Protein AF-A0A1W6MQB2-F1 (afdb_monomer_lite)

Radius of gyration: 13.44 Å; chains: 1; bounding box: 30×25×38 Å

Structure (mmCIF, N/CA/C/O backbone):
data_AF-A0A1W6MQB2-F1
#
_entry.id   AF-A0A1W6MQB2-F1
#
loop_
_atom_site.group_PDB
_atom_site.id
_atom_site.type_symbol
_atom_site.label_atom_id
_atom_site.label_alt_id
_atom_site.label_comp_id
_atom_site.label_asym_id
_atom_site.label_entity_id
_atom_site.label_seq_id
_atom_site.pdbx_PDB_ins_code
_atom_site.Cartn_x
_atom_site.Cartn_y
_atom_site.Cartn_z
_atom_site.occupancy
_atom_site.B_iso_or_equiv
_atom_site.auth_seq_id
_atom_site.auth_comp_id
_atom_site.auth_asym_id
_atom_site.auth_atom_id
_atom_site.pdbx_PDB_model_num
ATOM 1 N N . MET A 1 1 ? -3.875 -11.171 4.192 1.00 86.81 1 MET A N 1
ATOM 2 C CA . MET A 1 1 ? -3.670 -10.325 2.999 1.00 86.81 1 MET A CA 1
ATOM 3 C C . MET A 1 1 ? -3.244 -11.218 1.851 1.00 86.81 1 MET A C 1
ATOM 5 O O . MET A 1 1 ? -2.647 -12.259 2.111 1.00 86.81 1 MET A O 1
ATOM 9 N N . LYS A 1 2 ? -3.561 -10.836 0.617 1.00 92.62 2 LYS A N 1
ATOM 10 C CA . LYS A 1 2 ? -3.151 -11.518 -0.618 1.00 92.62 2 LYS A CA 1
ATOM 11 C C . LYS A 1 2 ? -2.563 -10.504 -1.599 1.00 92.62 2 LYS A C 1
ATOM 13 O O . LYS A 1 2 ? -2.923 -9.331 -1.547 1.00 92.62 2 LYS A O 1
ATOM 18 N N . LEU A 1 3 ? -1.680 -10.971 -2.478 1.00 92.81 3 LEU A N 1
ATOM 19 C CA . LEU A 1 3 ? -1.149 -10.184 -3.588 1.00 92.81 3 LEU A CA 1
AT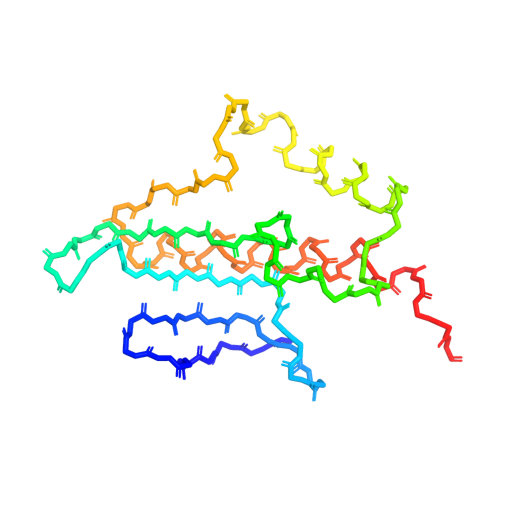OM 20 C C . LEU A 1 3 ? -2.082 -10.307 -4.799 1.00 92.81 3 LEU A C 1
ATOM 22 O O . LEU A 1 3 ? -2.387 -11.422 -5.222 1.00 92.81 3 LEU A O 1
ATOM 26 N N . GLU A 1 4 ? -2.504 -9.181 -5.368 1.00 92.00 4 GLU A N 1
ATOM 27 C CA . GLU A 1 4 ? -3.332 -9.115 -6.576 1.00 92.00 4 GLU A CA 1
ATOM 28 C C . GLU A 1 4 ? -2.719 -8.190 -7.628 1.00 92.00 4 GLU A C 1
ATOM 30 O O . GLU A 1 4 ? -2.176 -7.140 -7.296 1.00 92.00 4 GLU A O 1
ATOM 35 N N . GLU A 1 5 ? -2.842 -8.553 -8.907 1.00 89.44 5 GLU A N 1
ATOM 36 C CA . GLU A 1 5 ? -2.559 -7.642 -10.020 1.00 89.44 5 GLU A CA 1
ATOM 37 C C . GLU A 1 5 ? -3.855 -6.934 -10.428 1.00 89.44 5 GLU A C 1
ATOM 39 O O . GLU A 1 5 ? -4.842 -7.584 -10.778 1.00 89.44 5 GLU A O 1
ATOM 44 N N . ARG A 1 6 ? -3.867 -5.602 -10.331 1.00 82.75 6 ARG A N 1
ATOM 45 C CA . ARG A 1 6 ? -5.066 -4.768 -10.547 1.00 82.75 6 ARG A CA 1
ATOM 46 C C . ARG A 1 6 ? -5.101 -4.181 -11.956 1.00 82.75 6 ARG A C 1
ATOM 48 O O . ARG A 1 6 ? -6.143 -4.174 -12.603 1.00 82.75 6 ARG A O 1
ATOM 55 N N . GLU A 1 7 ? -3.942 -3.736 -12.422 1.00 83.06 7 GLU A N 1
ATOM 56 C CA . GLU A 1 7 ? -3.668 -3.240 -13.769 1.00 83.06 7 GLU A CA 1
ATOM 57 C C . GLU A 1 7 ? -2.324 -3.819 -14.230 1.00 83.06 7 GLU A C 1
ATOM 59 O O . GLU A 1 7 ? -1.541 -4.247 -13.376 1.00 83.06 7 GLU A O 1
ATOM 64 N N . PRO A 1 8 ? -2.017 -3.840 -15.542 1.00 81.25 8 PRO A N 1
ATOM 65 C CA . PRO A 1 8 ? -0.747 -4.368 -16.031 1.00 81.25 8 PRO A CA 1
ATOM 66 C C . PRO A 1 8 ? 0.459 -3.724 -15.333 1.00 81.25 8 PRO A C 1
ATOM 68 O O . PRO A 1 8 ? 0.776 -2.557 -15.560 1.0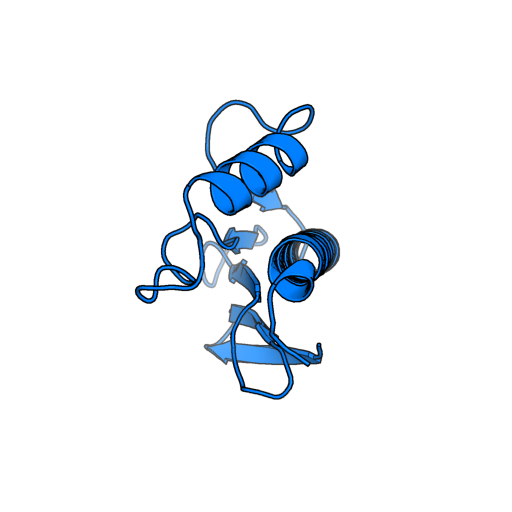0 81.25 8 PRO A O 1
ATOM 71 N N . GLY A 1 9 ? 1.152 -4.503 -14.498 1.00 79.12 9 GLY A N 1
ATOM 72 C CA . GLY A 1 9 ? 2.314 -4.031 -13.742 1.00 79.12 9 GLY A CA 1
ATOM 73 C C . GLY A 1 9 ? 2.013 -3.291 -12.434 1.00 79.12 9 GLY A C 1
ATOM 74 O O . GLY A 1 9 ? 2.958 -2.751 -11.860 1.00 79.12 9 GLY A O 1
ATOM 75 N N . VAL A 1 10 ? 0.761 -3.298 -11.954 1.00 86.75 10 VAL A N 1
ATOM 76 C CA . VAL A 1 10 ? 0.341 -2.781 -10.638 1.00 86.75 10 VAL A CA 1
ATOM 77 C C . VAL A 1 10 ? -0.025 -3.946 -9.722 1.00 86.75 10 VAL A C 1
ATOM 79 O O . VAL A 1 10 ? -1.022 -4.639 -9.939 1.00 86.75 10 VAL A O 1
ATOM 82 N N . LEU A 1 11 ? 0.781 -4.150 -8.684 1.00 89.69 11 LEU A N 1
ATOM 83 C CA . LEU A 1 11 ? 0.674 -5.252 -7.734 1.00 89.69 11 LEU A CA 1
ATOM 84 C C . LEU A 1 11 ? 0.294 -4.709 -6.358 1.00 89.69 11 LEU A C 1
ATOM 86 O O . LEU A 1 11 ? 1.020 -3.897 -5.791 1.00 89.69 11 LEU A O 1
ATOM 90 N N . ALA A 1 12 ? -0.829 -5.164 -5.816 1.00 89.94 12 ALA A N 1
ATOM 91 C CA . ALA A 1 12 ? -1.419 -4.644 -4.590 1.00 89.94 12 ALA A CA 1
ATOM 92 C C . ALA A 1 12 ? -1.564 -5.728 -3.518 1.00 89.94 12 ALA A C 1
ATOM 94 O O . ALA A 1 12 ? -1.975 -6.854 -3.798 1.00 89.94 12 ALA A O 1
ATOM 95 N N . PHE A 1 13 ? -1.278 -5.363 -2.271 1.00 90.38 13 PHE A N 1
ATOM 96 C CA . PHE A 1 13 ? -1.573 -6.168 -1.093 1.00 90.38 13 PHE A CA 1
ATOM 97 C C . PHE A 1 13 ? -2.955 -5.798 -0.576 1.00 90.38 13 PHE A C 1
ATOM 99 O O . PHE A 1 13 ? -3.163 -4.683 -0.093 1.00 90.38 13 PHE A O 1
ATOM 106 N N . VAL A 1 14 ? -3.893 -6.738 -0.674 1.00 87.31 14 VAL A N 1
ATOM 107 C CA . VAL A 1 14 ? -5.294 -6.533 -0.293 1.00 87.31 14 VAL A CA 1
ATOM 108 C C . VAL A 1 14 ? -5.706 -7.437 0.863 1.00 87.31 14 VAL A C 1
ATOM 110 O O . VAL A 1 14 ? -5.166 -8.534 1.039 1.00 87.31 14 VAL A O 1
ATOM 113 N N . ASP A 1 15 ? -6.662 -6.993 1.674 1.00 85.62 15 ASP A N 1
ATOM 114 C CA . ASP A 1 15 ? -7.322 -7.853 2.659 1.00 85.62 15 ASP A CA 1
ATOM 115 C C . ASP A 1 15 ? -8.569 -8.555 2.101 1.00 85.62 15 ASP A C 1
ATOM 117 O O . ASP A 1 15 ? -8.903 -8.456 0.919 1.00 85.62 15 ASP A O 1
ATOM 121 N N . ASP A 1 16 ? -9.251 -9.296 2.973 1.00 85.31 16 ASP A N 1
ATOM 122 C CA . ASP A 1 16 ? -10.423 -10.099 2.623 1.00 85.31 16 ASP A CA 1
ATOM 123 C C . ASP A 1 16 ? -11.651 -9.241 2.262 1.00 85.31 16 ASP A C 1
ATOM 125 O O . ASP A 1 16 ? -12.574 -9.738 1.618 1.00 85.31 16 ASP A O 1
ATOM 129 N N . SER A 1 17 ? -11.653 -7.952 2.629 1.00 81.94 17 SER A N 1
ATOM 130 C CA . SER A 1 17 ? -12.672 -6.971 2.229 1.00 81.94 17 SER A CA 1
ATOM 131 C C . SER A 1 17 ? -12.376 -6.316 0.875 1.00 81.94 17 SER A C 1
ATOM 133 O O . SER A 1 17 ? -13.203 -5.571 0.353 1.00 81.94 17 SER A O 1
ATOM 135 N N . GLY A 1 18 ? -11.212 -6.606 0.282 1.00 80.12 18 GLY A N 1
ATOM 136 C CA . GLY A 1 18 ? -10.751 -5.986 -0.958 1.00 80.12 18 GLY A CA 1
ATOM 137 C C . GLY A 1 18 ? -10.080 -4.626 -0.754 1.00 80.12 18 GLY A C 1
ATOM 138 O O . GLY A 1 18 ? -9.780 -3.950 -1.739 1.00 80.12 18 GLY A O 1
ATOM 139 N N . ARG A 1 19 ? -9.817 -4.224 0.496 1.00 81.38 19 ARG A N 1
ATOM 140 C CA . ARG A 1 19 ? -9.086 -2.993 0.807 1.00 81.38 19 ARG A CA 1
ATOM 141 C C . ARG A 1 19 ? -7.607 -3.178 0.491 1.00 81.38 19 ARG A C 1
ATOM 143 O O . ARG A 1 19 ? -6.992 -4.148 0.931 1.00 81.38 19 ARG A O 1
ATOM 150 N N . ILE A 1 20 ? -7.046 -2.226 -0.250 1.00 82.94 20 ILE A N 1
ATOM 151 C CA . ILE A 1 20 ? -5.612 -2.145 -0.549 1.00 82.94 20 ILE A CA 1
ATOM 152 C C . ILE A 1 20 ? -4.901 -1.570 0.673 1.00 82.94 20 ILE A C 1
ATOM 154 O O . ILE A 1 20 ? -5.366 -0.587 1.236 1.00 82.94 20 ILE A O 1
ATOM 158 N N . TRP A 1 21 ? -3.784 -2.179 1.065 1.00 83.62 21 TRP A N 1
ATOM 159 C CA . TRP A 1 21 ? -2.940 -1.758 2.188 1.00 83.62 21 TRP A CA 1
ATOM 160 C C . TRP A 1 21 ? -1.593 -1.184 1.737 1.00 83.62 21 TRP A C 1
ATOM 162 O O . TRP A 1 21 ? -1.038 -0.313 2.401 1.00 83.62 21 TRP A O 1
ATOM 172 N N . ALA A 1 22 ? -1.085 -1.641 0.596 1.00 86.94 22 ALA A N 1
ATOM 173 C CA . ALA A 1 22 ? 0.022 -1.042 -0.143 1.00 86.94 22 ALA A CA 1
ATOM 174 C C . ALA A 1 22 ? 0.011 -1.587 -1.572 1.00 86.94 22 ALA A C 1
ATOM 176 O O . ALA A 1 22 ? -0.491 -2.690 -1.807 1.00 86.94 22 ALA A O 1
ATOM 177 N N . GLN A 1 23 ? 0.607 -0.864 -2.511 1.00 87.19 23 GLN A N 1
ATOM 178 C CA . GLN A 1 23 ? 0.834 -1.369 -3.860 1.00 87.19 23 GLN A CA 1
ATOM 179 C C . GLN A 1 23 ? 2.192 -0.938 -4.399 1.00 87.19 23 GLN A C 1
ATOM 181 O O . GLN A 1 23 ? 2.799 0.016 -3.916 1.00 87.19 23 GLN A O 1
ATOM 186 N N . CYS A 1 24 ? 2.674 -1.646 -5.410 1.00 87.94 24 CYS A N 1
ATOM 187 C CA . CYS A 1 24 ? 3.803 -1.217 -6.211 1.00 87.94 24 CYS A CA 1
ATOM 188 C C . CYS A 1 24 ? 3.455 -1.281 -7.697 1.00 87.94 24 CYS A C 1
ATOM 190 O O . CYS A 1 24 ? 2.776 -2.198 -8.160 1.00 87.94 24 CYS A O 1
ATOM 192 N N . ALA A 1 25 ? 3.925 -0.289 -8.440 1.00 86.19 25 ALA A N 1
ATOM 193 C CA . ALA A 1 25 ? 3.706 -0.158 -9.869 1.00 86.19 25 ALA A CA 1
ATOM 194 C C . ALA A 1 25 ? 5.042 0.051 -10.574 1.00 86.19 25 ALA A C 1
ATOM 196 O O . ALA A 1 25 ? 5.942 0.685 -10.024 1.00 86.19 25 ALA A O 1
ATOM 197 N N . LYS A 1 26 ? 5.189 -0.447 -11.802 1.00 82.50 26 LYS A N 1
ATOM 198 C CA . LYS A 1 26 ? 6.315 -0.017 -12.640 1.00 82.50 26 LYS A CA 1
ATOM 199 C C . LYS A 1 26 ? 6.230 1.490 -12.879 1.00 82.50 26 LYS A C 1
ATOM 201 O O . LYS A 1 26 ? 5.165 1.985 -13.237 1.00 82.50 26 LYS A O 1
ATOM 206 N N . SER A 1 27 ? 7.351 2.202 -12.767 1.00 73.38 27 SER A N 1
ATOM 207 C CA . SER A 1 27 ? 7.383 3.650 -13.032 1.00 73.38 27 SER A CA 1
ATOM 208 C C . SER A 1 27 ? 7.056 3.985 -14.498 1.00 73.38 27 SER A C 1
ATOM 210 O O . SER A 1 27 ? 6.567 5.068 -14.812 1.00 73.38 27 SER A O 1
ATOM 212 N N . SER A 1 28 ? 7.281 3.032 -15.409 1.00 74.00 28 SER A N 1
ATOM 213 C CA . SER A 1 28 ? 6.798 3.039 -16.790 1.00 74.00 28 SER A CA 1
ATOM 214 C C . SER A 1 28 ? 6.807 1.618 -17.387 1.00 74.00 28 SER A C 1
ATOM 216 O O . SER A 1 28 ? 7.497 0.737 -16.870 1.00 74.00 28 SER A O 1
ATOM 218 N N . PRO A 1 29 ? 6.126 1.358 -18.520 1.00 68.56 29 PRO A N 1
ATOM 219 C CA . PRO A 1 29 ? 6.152 0.043 -19.175 1.00 68.56 29 PRO A CA 1
ATOM 220 C C . PRO A 1 29 ? 7.556 -0.447 -19.568 1.00 68.56 29 PRO A C 1
ATOM 222 O O . PRO A 1 29 ? 7.782 -1.652 -19.680 1.00 68.56 29 PRO A O 1
ATOM 225 N N . TYR A 1 30 ? 8.488 0.489 -19.767 1.00 70.81 30 TYR A N 1
ATOM 226 C CA . TYR A 1 30 ? 9.868 0.243 -20.196 1.00 70.81 30 TYR A CA 1
ATOM 227 C C . TYR A 1 30 ? 10.884 0.391 -19.061 1.00 70.81 30 TYR A C 1
ATOM 229 O O . TYR A 1 30 ? 12.079 0.224 -19.287 1.00 70.81 30 TYR A O 1
ATOM 237 N N . ALA A 1 31 ? 10.416 0.739 -17.866 1.00 73.12 31 ALA A N 1
ATOM 238 C CA . ALA A 1 31 ? 11.240 0.881 -16.687 1.00 73.12 31 ALA A CA 1
ATOM 239 C C . ALA A 1 31 ? 11.447 -0.464 -15.987 1.00 73.12 31 ALA A C 1
ATOM 241 O O . ALA A 1 31 ? 10.549 -1.317 -15.931 1.00 73.12 31 ALA A O 1
ATOM 242 N N . ASP A 1 32 ? 12.639 -0.600 -15.416 1.00 71.69 32 ASP A N 1
ATOM 243 C CA . ASP A 1 32 ? 12.991 -1.681 -14.497 1.00 71.69 32 ASP A CA 1
ATOM 244 C C . ASP A 1 32 ? 12.749 -1.283 -13.032 1.00 71.69 32 ASP A C 1
ATOM 246 O O . ASP A 1 32 ? 12.749 -2.137 -12.144 1.00 71.69 32 ASP A O 1
ATOM 250 N N . ASP A 1 33 ? 12.530 0.008 -12.771 1.00 78.69 33 ASP A N 1
ATOM 251 C CA . ASP A 1 33 ? 12.191 0.530 -11.459 1.00 78.69 33 ASP A CA 1
ATOM 252 C C . ASP A 1 33 ? 10.685 0.492 -11.181 1.00 78.69 33 ASP A C 1
ATOM 254 O O . ASP A 1 33 ? 9.822 0.639 -12.053 1.00 78.69 33 ASP A O 1
ATOM 258 N N . TYR A 1 34 ? 10.392 0.280 -9.906 1.00 82.38 34 TYR A N 1
ATOM 259 C CA . TYR A 1 34 ? 9.060 0.261 -9.340 1.00 82.38 34 TYR A CA 1
ATOM 260 C C . TYR A 1 34 ? 8.924 1.418 -8.361 1.00 82.38 34 TYR A C 1
ATOM 262 O O . TYR A 1 34 ? 9.864 1.754 -7.636 1.00 82.38 34 TYR A O 1
ATOM 270 N N . VAL A 1 35 ? 7.731 1.990 -8.340 1.00 81.25 35 VAL A N 1
ATOM 271 C CA . VAL A 1 35 ? 7.274 2.959 -7.357 1.00 81.25 35 VAL A CA 1
ATOM 272 C C . VAL A 1 35 ? 6.385 2.218 -6.375 1.00 81.25 35 VAL A C 1
ATOM 274 O O . VAL A 1 35 ? 5.518 1.443 -6.781 1.00 81.25 35 VAL A O 1
ATOM 277 N N . ILE A 1 36 ? 6.611 2.430 -5.083 1.00 78.88 36 ILE A N 1
ATOM 278 C CA . ILE A 1 36 ? 5.728 1.914 -4.039 1.00 78.88 36 ILE A CA 1
ATOM 279 C C . ILE A 1 36 ? 4.819 3.031 -3.561 1.00 78.88 36 ILE A C 1
ATOM 281 O O . ILE A 1 36 ? 5.283 4.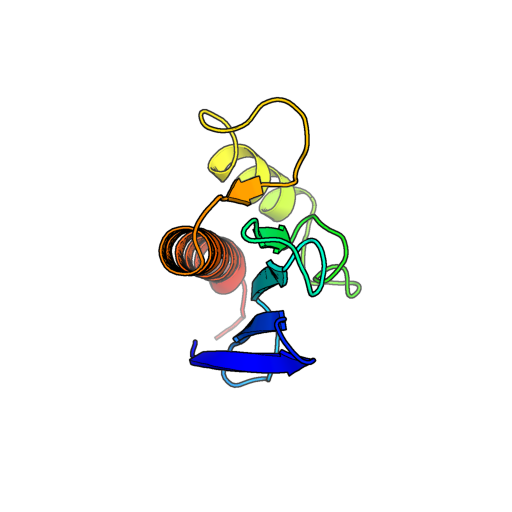103 -3.173 1.00 78.88 36 ILE A O 1
ATOM 285 N N . GLU A 1 37 ? 3.534 2.722 -3.532 1.00 76.69 37 GLU A N 1
ATOM 286 C CA . GLU A 1 37 ? 2.473 3.578 -3.041 1.00 76.69 37 GLU A CA 1
ATOM 287 C C . GLU A 1 37 ? 1.915 2.958 -1.759 1.00 76.69 37 GLU A C 1
ATOM 289 O O . GLU A 1 37 ? 1.306 1.883 -1.746 1.00 76.69 37 GLU A O 1
ATOM 294 N N . GLY A 1 38 ? 2.203 3.624 -0.643 1.00 72.31 38 GLY A N 1
ATOM 295 C CA . GLY A 1 38 ? 1.735 3.223 0.676 1.00 72.31 38 GLY A CA 1
ATOM 296 C C . GLY A 1 38 ? 0.437 3.927 1.083 1.00 72.31 38 GLY A C 1
ATOM 297 O O . GLY A 1 38 ? -0.071 4.786 0.363 1.00 72.31 38 GLY A O 1
ATOM 298 N N . PRO A 1 39 ? -0.070 3.649 2.289 1.00 67.12 39 PRO A N 1
ATOM 299 C CA . PRO A 1 39 ? -1.331 4.202 2.778 1.00 67.12 39 PRO A CA 1
ATOM 300 C C . PRO A 1 39 ? -1.447 5.723 2.821 1.00 67.12 39 PRO A C 1
ATOM 302 O O . PRO A 1 39 ? -2.550 6.257 2.780 1.00 67.12 39 PRO A O 1
ATOM 305 N N . LEU A 1 40 ? -0.316 6.420 2.898 1.00 64.88 40 LEU A N 1
ATOM 306 C CA . LEU A 1 40 ? -0.277 7.879 2.953 1.00 64.88 40 LEU A CA 1
ATOM 307 C C . LEU A 1 40 ? -0.304 8.541 1.569 1.00 64.88 40 LEU A C 1
ATOM 309 O O . LEU A 1 40 ? -0.558 9.735 1.489 1.00 64.88 40 LEU A O 1
ATOM 313 N N . SER A 1 41 ? -0.114 7.779 0.486 1.00 62.34 41 SER A N 1
ATOM 314 C CA . SER A 1 41 ? -0.090 8.288 -0.899 1.00 62.34 41 SER A CA 1
ATOM 315 C C . SER A 1 41 ? -1.469 8.694 -1.447 1.00 62.34 41 SER A C 1
ATOM 317 O O . SER A 1 41 ? -1.620 8.972 -2.632 1.00 62.34 41 SER A O 1
ATOM 319 N N . GLY A 1 42 ? -2.504 8.723 -0.602 1.00 53.22 42 GLY A N 1
ATOM 320 C CA . GLY A 1 42 ? -3.865 9.095 -0.991 1.00 53.22 42 GLY A CA 1
ATOM 321 C C . GLY A 1 42 ? -4.721 7.942 -1.526 1.00 53.22 42 GLY A C 1
ATOM 322 O O . GLY A 1 42 ? -5.939 8.073 -1.520 1.00 53.22 42 GLY A O 1
ATOM 323 N N . PHE A 1 43 ? -4.139 6.788 -1.883 1.00 49.88 43 PHE A N 1
ATOM 324 C CA . PHE A 1 43 ? -4.897 5.595 -2.312 1.00 49.88 43 PHE A CA 1
ATOM 325 C C . PHE A 1 43 ? -5.746 4.960 -1.198 1.00 49.88 43 PHE A C 1
ATOM 327 O O . PHE A 1 43 ? -6.738 4.296 -1.483 1.00 49.88 43 PHE A O 1
ATOM 334 N N . ILE A 1 44 ? -5.363 5.159 0.068 1.00 51.59 44 ILE A N 1
ATOM 335 C CA . ILE A 1 44 ? -6.075 4.640 1.251 1.00 51.59 44 ILE A CA 1
ATOM 336 C C . ILE A 1 44 ? -6.870 5.753 1.962 1.00 51.59 44 ILE A C 1
ATOM 338 O O . ILE A 1 44 ? -7.601 5.496 2.921 1.00 51.59 44 ILE A O 1
ATOM 342 N N . CYS A 1 45 ? -6.808 6.991 1.460 1.00 46.78 45 CYS A N 1
ATOM 343 C CA . CYS A 1 45 ? -7.609 8.111 1.954 1.00 46.78 45 CYS A CA 1
ATOM 344 C C . CYS A 1 45 ? -9.055 8.044 1.433 1.00 46.78 45 CYS A C 1
ATOM 346 O O . CYS A 1 45 ? -9.571 9.003 0.867 1.00 46.78 45 CYS A O 1
ATOM 348 N N . GLU A 1 46 ? -9.734 6.919 1.651 1.00 51.56 46 GLU A N 1
ATOM 349 C CA . GLU A 1 46 ? -11.176 6.970 1.877 1.00 51.56 46 GLU A CA 1
ATOM 350 C C . GLU A 1 46 ? -11.397 7.640 3.245 1.00 51.56 46 GLU A C 1
ATOM 352 O O . GLU A 1 46 ? -10.640 7.393 4.193 1.00 51.56 46 GLU A O 1
ATOM 357 N N . GLU A 1 47 ? -12.392 8.527 3.358 1.00 44.62 47 GLU A N 1
ATOM 358 C CA . GLU A 1 47 ? -12.774 9.124 4.644 1.00 44.62 47 GLU A CA 1
ATOM 359 C C . GLU A 1 47 ? -12.957 8.014 5.694 1.00 44.62 47 GLU A C 1
ATOM 361 O O . GLU A 1 47 ? -13.874 7.201 5.604 1.00 44.62 47 GLU A O 1
ATOM 366 N N . GLY A 1 48 ? -12.071 7.973 6.696 1.00 49.84 48 GLY A N 1
ATOM 367 C CA . GLY A 1 48 ? -12.165 7.046 7.827 1.00 49.84 48 GLY A CA 1
ATOM 368 C C . GLY A 1 48 ? -11.039 6.019 7.974 1.00 49.84 48 GLY A C 1
ATOM 369 O O . GLY A 1 48 ? -10.988 5.373 9.020 1.00 49.84 48 GLY A O 1
ATOM 370 N N . THR A 1 49 ? -10.109 5.873 7.020 1.00 59.66 49 THR A N 1
ATOM 371 C CA . THR A 1 49 ? -9.040 4.858 7.162 1.00 59.66 49 THR A CA 1
ATOM 372 C C . THR A 1 49 ? -7.899 5.297 8.083 1.00 59.66 49 THR A C 1
ATOM 374 O O . THR A 1 49 ? -7.347 4.481 8.819 1.00 59.66 49 THR A O 1
ATOM 377 N N . PHE A 1 50 ? -7.569 6.593 8.107 1.00 64.12 50 PHE A N 1
ATOM 378 C CA . PHE A 1 50 ? -6.585 7.162 9.029 1.00 64.12 50 PHE A CA 1
ATOM 379 C C . PHE A 1 50 ? -7.217 8.226 9.920 1.00 64.12 50 PHE A C 1
ATOM 381 O O . PHE A 1 50 ? -7.813 9.192 9.458 1.00 64.12 50 PHE A O 1
ATOM 388 N N . THR A 1 51 ? -7.044 8.066 11.229 1.00 71.38 51 THR A N 1
ATOM 389 C CA . THR A 1 51 ? -7.189 9.170 12.184 1.00 71.38 51 THR A CA 1
ATOM 390 C C . THR A 1 51 ? -5.849 9.873 12.357 1.00 71.38 51 THR A C 1
ATOM 392 O O . THR A 1 51 ? -4.807 9.247 12.175 1.00 71.38 51 THR A O 1
ATOM 395 N N . GLU A 1 52 ? -5.847 11.111 12.847 1.00 74.00 52 GLU A N 1
ATOM 396 C CA . GLU A 1 52 ? -4.612 11.863 13.134 1.00 74.00 52 GLU A CA 1
ATOM 397 C C . GLU A 1 52 ? -3.615 11.083 14.026 1.00 74.00 52 GLU A C 1
ATOM 399 O O . GLU A 1 52 ? -2.397 11.205 13.898 1.00 74.00 52 GLU A O 1
ATOM 404 N N . ALA A 1 53 ? -4.117 10.250 14.945 1.00 75.62 53 ALA A N 1
ATOM 405 C CA . ALA A 1 53 ? -3.280 9.425 15.816 1.00 75.62 53 ALA A CA 1
ATOM 406 C C . ALA A 1 53 ? -2.651 8.232 15.075 1.00 75.62 53 ALA A C 1
ATOM 408 O O . ALA A 1 53 ? -1.458 7.985 15.229 1.00 75.62 53 ALA A O 1
ATOM 409 N N . SER A 1 54 ? -3.427 7.512 14.260 1.00 75.25 54 SER A N 1
ATOM 410 C CA . SER A 1 54 ? -2.922 6.362 13.498 1.00 75.25 54 SER A CA 1
ATOM 411 C C . SER A 1 54 ? -2.014 6.798 12.352 1.00 75.25 54 SER A C 1
ATOM 413 O O . SER A 1 54 ? -1.011 6.141 12.094 1.00 75.25 54 SER A O 1
ATOM 415 N N . GLU A 1 55 ? -2.306 7.937 11.722 1.00 77.00 55 GLU A N 1
ATOM 416 C CA . GLU A 1 55 ? -1.423 8.563 10.740 1.00 77.00 55 GLU A CA 1
ATOM 417 C C . GLU A 1 55 ? -0.074 8.901 11.371 1.00 77.00 55 GLU A C 1
ATOM 419 O O . GLU A 1 55 ? 0.966 8.540 10.832 1.00 77.00 55 GLU A O 1
ATOM 424 N N . ARG A 1 56 ? -0.068 9.515 12.558 1.00 78.94 56 ARG A N 1
ATOM 425 C CA . ARG A 1 56 ? 1.166 9.827 13.291 1.00 78.94 56 ARG A CA 1
ATOM 426 C C . ARG A 1 56 ? 1.951 8.576 13.669 1.00 78.94 56 ARG A C 1
ATOM 428 O O . ARG A 1 56 ? 3.166 8.568 13.513 1.00 78.94 56 ARG A O 1
ATOM 435 N N . SER A 1 57 ? 1.282 7.520 14.137 1.00 80.69 57 SER A N 1
ATOM 436 C CA . SER A 1 57 ? 1.925 6.231 14.426 1.00 80.69 57 SER A CA 1
ATOM 437 C C . SER A 1 57 ? 2.510 5.588 13.170 1.00 80.69 57 SER A C 1
ATOM 439 O O . SER A 1 57 ? 3.617 5.057 13.216 1.00 80.69 57 SER A O 1
ATOM 441 N N . PHE A 1 58 ? 1.805 5.673 12.043 1.00 80.00 58 PHE A N 1
ATOM 442 C CA . PHE A 1 58 ? 2.276 5.143 10.770 1.00 80.00 58 PHE A CA 1
ATOM 443 C C . PHE A 1 58 ? 3.442 5.965 10.201 1.00 80.00 58 PHE A C 1
ATOM 445 O O . PHE A 1 58 ? 4.460 5.396 9.822 1.00 80.00 58 PHE A O 1
ATOM 452 N N . ARG A 1 59 ? 3.369 7.300 10.251 1.00 77.81 59 ARG A N 1
ATOM 453 C CA . ARG A 1 59 ? 4.478 8.212 9.923 1.00 77.81 59 ARG A CA 1
ATOM 454 C C . ARG A 1 59 ? 5.690 7.995 10.828 1.00 77.81 59 ARG A C 1
ATOM 456 O O . ARG A 1 59 ? 6.811 8.053 10.347 1.00 77.81 59 ARG A O 1
ATOM 463 N N . ALA A 1 60 ? 5.489 7.703 12.112 1.00 80.56 60 ALA A N 1
ATOM 464 C CA . ALA A 1 60 ? 6.575 7.351 13.025 1.00 80.56 60 ALA A CA 1
ATOM 465 C C . ALA A 1 60 ? 7.184 5.976 12.708 1.00 80.56 60 ALA A C 1
ATOM 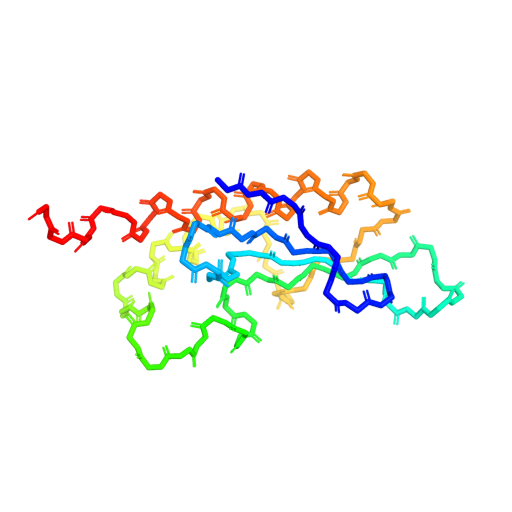467 O O . ALA A 1 60 ? 8.387 5.814 12.846 1.00 80.56 60 ALA A O 1
ATOM 468 N N . TRP A 1 61 ? 6.384 5.003 12.258 1.00 80.62 61 TRP A N 1
ATOM 469 C CA . TRP A 1 61 ? 6.887 3.714 11.765 1.00 80.62 61 TRP A CA 1
ATOM 470 C C . TRP A 1 61 ? 7.657 3.852 10.439 1.00 80.62 61 TRP A C 1
ATOM 472 O O . TRP A 1 61 ? 8.634 3.135 10.216 1.00 80.62 61 TRP A O 1
ATOM 482 N N . LEU A 1 62 ? 7.238 4.786 9.577 1.00 77.81 62 LEU A N 1
ATOM 483 C CA . LEU A 1 62 ? 7.972 5.187 8.372 1.00 77.81 62 LEU A CA 1
ATOM 484 C C . LEU A 1 62 ? 9.255 5.981 8.716 1.00 77.81 62 LEU A C 1
ATOM 486 O O . LEU A 1 62 ? 10.264 5.864 8.017 1.00 77.81 62 LEU A O 1
ATOM 490 N N . GLY A 1 63 ? 9.234 6.761 9.803 1.00 71.50 63 GLY A N 1
ATOM 491 C CA . GLY A 1 63 ? 10.350 7.550 10.338 1.00 71.50 63 GLY A CA 1
ATOM 492 C C . GLY A 1 63 ? 11.442 6.715 11.025 1.00 71.50 63 GLY A C 1
ATOM 493 O O . GLY A 1 63 ? 11.156 5.684 11.614 1.00 71.50 63 GLY A O 1
ATOM 494 N N . ASP A 1 64 ? 12.693 7.197 10.926 1.00 55.41 64 ASP A N 1
ATOM 495 C CA . ASP A 1 64 ? 14.021 6.527 10.977 1.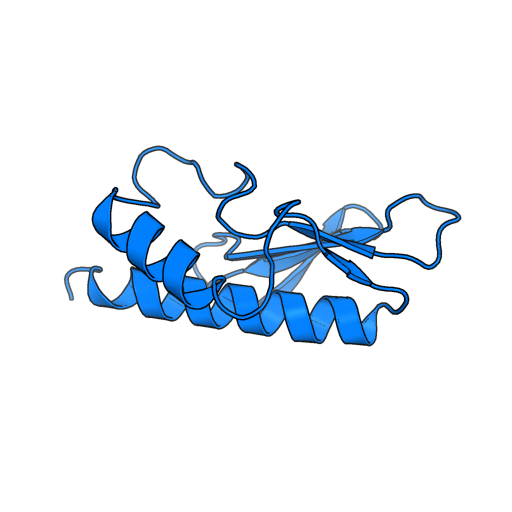00 55.41 64 ASP A CA 1
ATOM 496 C C . ASP A 1 64 ? 14.491 5.841 9.673 1.00 55.41 64 ASP A C 1
ATOM 498 O O . ASP A 1 64 ? 15.666 5.488 9.565 1.00 55.41 64 ASP A O 1
ATOM 502 N N . ARG A 1 65 ? 13.647 5.706 8.634 1.00 56.75 65 ARG A N 1
ATOM 503 C CA . ARG A 1 65 ? 14.052 5.094 7.344 1.00 56.75 65 ARG A CA 1
ATOM 504 C C . ARG A 1 65 ? 13.878 5.961 6.089 1.00 56.75 65 ARG A C 1
ATOM 506 O O . ARG A 1 65 ? 14.372 5.547 5.044 1.00 56.75 65 ARG A O 1
ATOM 513 N N . MET A 1 66 ? 13.215 7.122 6.155 1.00 58.62 66 MET A N 1
ATOM 514 C CA . MET A 1 66 ? 12.849 7.907 4.961 1.00 58.62 66 MET A CA 1
ATOM 515 C C . MET A 1 66 ? 12.484 9.379 5.236 1.00 58.62 66 MET A C 1
ATOM 517 O O . MET A 1 66 ? 11.311 9.727 5.358 1.00 58.62 66 MET A O 1
ATOM 521 N N . LEU A 1 67 ? 13.453 10.282 5.288 1.00 46.25 67 LEU A N 1
ATOM 522 C CA . LEU A 1 67 ? 13.155 11.715 5.200 1.00 46.25 67 LEU A CA 1
ATOM 523 C C . LEU A 1 67 ? 13.325 12.130 3.736 1.00 46.25 67 LEU A C 1
ATOM 525 O O . LEU A 1 67 ? 14.464 12.302 3.329 1.00 46.25 67 LEU A O 1
ATOM 529 N N . GLU A 1 68 ? 12.239 12.179 2.951 1.00 44.50 68 GLU A N 1
ATOM 530 C CA . GLU A 1 68 ? 11.895 13.343 2.099 1.00 44.50 68 GLU A CA 1
ATOM 531 C C . GLU A 1 68 ? 10.717 13.099 1.130 1.00 44.50 68 GLU A C 1
ATOM 533 O O . GLU A 1 68 ? 9.872 13.982 1.049 1.00 44.50 68 GLU A O 1
ATOM 538 N N . ASP A 1 69 ? 10.553 11.928 0.495 1.00 48.84 69 ASP A N 1
ATOM 539 C CA . ASP A 1 69 ? 9.692 11.876 -0.714 1.00 48.84 69 ASP A CA 1
ATOM 540 C C . ASP A 1 69 ? 8.438 10.980 -0.693 1.00 48.84 69 ASP A C 1
ATOM 542 O O . ASP A 1 69 ? 7.744 10.931 -1.702 1.00 48.84 69 ASP A O 1
ATOM 546 N N . GLU A 1 70 ? 8.111 10.264 0.395 1.00 54.44 70 GLU A N 1
ATOM 547 C CA . GLU A 1 70 ? 6.917 9.372 0.495 1.00 54.44 70 GLU A CA 1
ATOM 548 C C . GLU A 1 70 ? 6.754 8.329 -0.651 1.00 54.44 70 GLU A C 1
ATOM 550 O O . GLU A 1 70 ? 5.788 7.566 -0.677 1.00 54.44 70 GLU A O 1
ATOM 555 N N . LEU A 1 71 ? 7.736 8.243 -1.553 1.00 57.22 71 LEU A N 1
ATOM 556 C CA . LEU A 1 71 ? 7.815 7.406 -2.741 1.00 57.22 71 LEU A CA 1
ATOM 557 C C . LEU A 1 71 ? 9.103 6.591 -2.666 1.00 57.22 71 LEU A C 1
ATOM 559 O O . LEU A 1 71 ? 10.197 7.127 -2.475 1.00 57.22 71 LEU A O 1
ATOM 563 N N . PHE A 1 72 ? 8.984 5.277 -2.831 1.00 67.75 72 PHE A N 1
ATOM 564 C CA . PHE A 1 72 ? 10.143 4.393 -2.868 1.00 67.75 72 PHE A CA 1
ATOM 565 C C . PHE A 1 72 ? 10.421 3.986 -4.307 1.00 67.75 72 PHE A C 1
ATOM 567 O O . PHE A 1 72 ? 9.631 3.257 -4.904 1.00 67.75 72 PHE A O 1
ATOM 574 N N . PHE A 1 73 ? 11.566 4.412 -4.832 1.00 69.06 73 PHE A N 1
ATOM 575 C CA . PHE A 1 73 ? 12.089 3.905 -6.094 1.00 69.06 73 PHE A CA 1
ATOM 576 C C . PHE A 1 73 ? 12.944 2.670 -5.825 1.00 69.06 73 PHE A C 1
ATOM 578 O O . PHE A 1 73 ? 13.995 2.739 -5.184 1.00 69.06 73 PHE A O 1
ATOM 585 N N . VAL A 1 74 ? 12.495 1.525 -6.321 1.00 75.56 74 VAL A N 1
ATOM 586 C CA . VAL A 1 74 ? 13.130 0.220 -6.107 1.00 75.56 74 VAL A CA 1
ATOM 587 C C . VAL A 1 74 ? 13.439 -0.417 -7.453 1.00 75.56 74 VAL A C 1
ATOM 589 O O . VAL A 1 74 ? 12.579 -0.525 -8.316 1.00 75.56 74 VAL A O 1
ATOM 592 N N . LYS A 1 75 ? 14.695 -0.834 -7.643 1.00 79.19 75 LYS A N 1
ATOM 593 C CA . LYS A 1 75 ? 15.219 -1.312 -8.938 1.00 79.19 75 LYS A CA 1
ATOM 594 C C . LYS A 1 75 ? 14.890 -2.773 -9.262 1.00 79.19 75 LYS A C 1
ATOM 596 O O . LYS A 1 75 ? 15.397 -3.302 -10.245 1.00 79.19 75 LYS A O 1
ATOM 601 N N . SER A 1 76 ? 14.125 -3.452 -8.413 1.00 83.00 76 SER A N 1
ATOM 602 C CA . SER A 1 76 ? 13.678 -4.816 -8.676 1.00 83.00 76 SER A CA 1
ATOM 603 C C . SER A 1 76 ? 12.256 -5.022 -8.191 1.00 83.00 76 SER A C 1
ATOM 605 O O . SER A 1 76 ? 11.822 -4.443 -7.191 1.00 83.00 76 SER A O 1
ATOM 607 N N . LYS A 1 77 ? 11.545 -5.891 -8.910 1.00 85.56 77 LYS A N 1
ATOM 608 C CA . LYS A 1 77 ? 10.185 -6.301 -8.573 1.00 85.56 77 LYS A CA 1
ATOM 609 C C . LYS A 1 77 ? 10.142 -6.959 -7.197 1.00 85.56 77 LYS A C 1
ATOM 611 O O . LYS A 1 77 ? 9.236 -6.693 -6.420 1.00 85.56 77 LYS A O 1
ATOM 616 N N . GLU A 1 78 ? 11.126 -7.799 -6.895 1.00 87.31 78 GLU A N 1
ATOM 617 C CA . GLU A 1 78 ? 11.220 -8.535 -5.637 1.00 87.31 78 GLU A CA 1
ATOM 618 C C . GLU A 1 78 ? 11.363 -7.573 -4.455 1.00 87.31 78 GLU A C 1
ATOM 620 O O . GLU A 1 78 ? 10.582 -7.650 -3.513 1.00 87.31 78 GLU A O 1
ATOM 625 N N . ALA A 1 79 ? 12.273 -6.595 -4.544 1.00 83.94 79 ALA A N 1
ATOM 626 C CA . ALA A 1 79 ? 12.436 -5.588 -3.496 1.00 83.94 79 ALA A CA 1
ATOM 627 C C . ALA A 1 79 ? 11.187 -4.707 -3.356 1.00 83.94 79 ALA A C 1
ATOM 629 O O . ALA A 1 79 ? 10.830 -4.307 -2.247 1.00 83.94 79 ALA A O 1
ATOM 630 N N . ALA A 1 80 ? 10.508 -4.421 -4.472 1.00 85.25 80 ALA A N 1
ATOM 631 C CA . ALA A 1 80 ? 9.260 -3.676 -4.456 1.00 85.25 80 ALA A CA 1
ATOM 632 C C . ALA A 1 80 ? 8.142 -4.426 -3.734 1.00 85.25 80 ALA A C 1
ATOM 634 O O . ALA A 1 80 ? 7.430 -3.831 -2.930 1.00 85.25 80 ALA A O 1
ATOM 635 N N . LEU A 1 81 ? 8.020 -5.728 -3.988 1.00 88.75 81 LEU A N 1
ATOM 636 C CA . LEU A 1 81 ? 7.051 -6.591 -3.325 1.00 88.75 81 LEU A CA 1
ATOM 637 C C . LEU A 1 81 ? 7.357 -6.753 -1.838 1.00 88.75 81 LEU A C 1
ATOM 639 O O . LEU A 1 81 ? 6.461 -6.545 -1.031 1.00 88.75 81 LEU A O 1
ATOM 643 N N . GLU A 1 82 ? 8.604 -7.045 -1.466 1.00 87.75 82 GLU A N 1
ATOM 644 C CA . GLU A 1 82 ? 9.004 -7.192 -0.059 1.00 87.75 82 GLU A CA 1
ATOM 645 C C . GLU A 1 82 ? 8.736 -5.917 0.749 1.00 87.75 82 GLU A C 1
ATOM 647 O O . G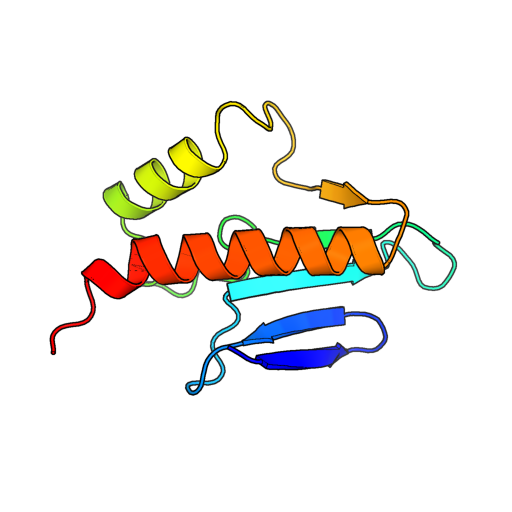LU A 1 82 ? 8.281 -5.958 1.893 1.00 87.75 82 GLU A O 1
ATOM 652 N N . LEU A 1 83 ? 9.024 -4.752 0.169 1.00 85.31 83 LEU A N 1
ATOM 653 C CA . LEU A 1 83 ? 8.815 -3.484 0.853 1.00 85.31 83 LEU A CA 1
ATOM 654 C C . LEU A 1 83 ? 7.331 -3.100 0.907 1.00 85.31 83 LEU A C 1
ATOM 656 O O . LEU A 1 83 ? 6.868 -2.666 1.963 1.00 85.31 83 LEU A O 1
ATOM 660 N N . ALA A 1 84 ? 6.580 -3.302 -0.179 1.00 87.12 84 ALA A N 1
ATOM 661 C CA . ALA A 1 84 ? 5.135 -3.094 -0.191 1.00 87.12 84 ALA A CA 1
ATOM 662 C C . ALA A 1 84 ? 4.414 -4.036 0.792 1.00 87.12 84 ALA A C 1
ATOM 664 O O . ALA A 1 84 ? 3.527 -3.584 1.511 1.00 87.12 84 ALA A O 1
ATOM 665 N N . GLU A 1 85 ? 4.841 -5.295 0.919 1.00 89.69 85 GLU A N 1
ATOM 666 C CA . GLU A 1 85 ? 4.308 -6.238 1.911 1.00 89.69 85 GLU A CA 1
ATOM 667 C C . GLU A 1 85 ? 4.517 -5.716 3.334 1.00 89.69 85 GLU A C 1
ATOM 669 O O . GLU A 1 85 ? 3.570 -5.611 4.111 1.00 89.69 85 GLU A O 1
ATOM 674 N N . ARG A 1 86 ? 5.740 -5.286 3.663 1.00 88.19 86 ARG A N 1
ATOM 675 C CA . ARG A 1 86 ? 6.065 -4.737 4.990 1.00 88.19 86 ARG A CA 1
ATOM 676 C C . ARG A 1 86 ? 5.253 -3.487 5.325 1.00 88.19 86 ARG A C 1
ATOM 678 O O . ARG A 1 86 ? 4.862 -3.303 6.477 1.00 88.19 86 ARG A O 1
ATOM 685 N N . ILE A 1 87 ? 5.026 -2.617 4.340 1.00 86.31 87 ILE A N 1
ATOM 686 C CA . ILE A 1 87 ? 4.172 -1.430 4.476 1.00 86.31 87 ILE A CA 1
ATOM 687 C C . ILE A 1 87 ? 2.728 -1.861 4.736 1.00 86.31 87 ILE A C 1
ATOM 689 O O . ILE A 1 87 ? 2.110 -1.353 5.673 1.00 86.31 87 ILE A O 1
ATOM 693 N N . ALA A 1 88 ? 2.213 -2.816 3.960 1.00 87.19 88 ALA A N 1
ATOM 694 C CA . ALA A 1 88 ? 0.862 -3.336 4.112 1.00 87.19 88 ALA A CA 1
ATOM 695 C C . ALA A 1 88 ? 0.641 -3.975 5.492 1.00 87.19 88 ALA A C 1
ATOM 697 O O . ALA A 1 88 ? -0.350 -3.684 6.157 1.00 87.19 88 ALA A O 1
ATOM 698 N N . GLU A 1 89 ? 1.587 -4.785 5.969 1.00 88.19 89 GLU A N 1
ATOM 699 C CA . GLU A 1 89 ? 1.532 -5.421 7.289 1.00 88.19 89 GLU A CA 1
ATOM 700 C C . GLU A 1 89 ? 1.551 -4.402 8.426 1.00 88.19 89 GLU A C 1
ATOM 702 O O . GLU A 1 89 ? 0.773 -4.506 9.377 1.00 88.19 89 GLU A O 1
ATOM 707 N N . ALA A 1 90 ? 2.429 -3.402 8.339 1.00 86.00 90 ALA A N 1
ATOM 708 C CA . ALA A 1 90 ? 2.513 -2.361 9.351 1.00 86.00 90 ALA A CA 1
ATOM 709 C C . ALA A 1 90 ? 1.248 -1.508 9.388 1.00 86.00 90 ALA A C 1
ATOM 711 O O . ALA A 1 90 ? 0.728 -1.234 10.470 1.00 86.00 90 ALA A O 1
ATOM 712 N N . ALA A 1 91 ? 0.730 -1.138 8.217 1.00 82.25 91 ALA A N 1
ATOM 713 C CA . ALA A 1 91 ? -0.514 -0.400 8.088 1.00 82.25 91 ALA A CA 1
ATOM 714 C C . ALA A 1 91 ? -1.673 -1.205 8.677 1.00 82.25 91 ALA A C 1
ATOM 716 O O . ALA A 1 91 ? -2.386 -0.702 9.545 1.00 82.25 91 ALA A O 1
ATOM 717 N N . GLN A 1 92 ? -1.797 -2.479 8.291 1.00 82.81 92 GLN A N 1
ATOM 718 C CA . GLN A 1 92 ? -2.819 -3.369 8.824 1.00 82.81 92 GLN A CA 1
ATOM 719 C C . GLN A 1 92 ? -2.707 -3.497 10.336 1.00 82.81 92 GLN A C 1
ATOM 721 O O . GLN A 1 92 ? -3.719 -3.390 11.007 1.00 82.81 92 GLN A O 1
ATOM 726 N N . LYS A 1 93 ? -1.512 -3.690 10.898 1.00 83.62 93 LYS A N 1
ATOM 727 C CA . LYS A 1 93 ? -1.327 -3.818 12.348 1.00 83.62 93 LYS A CA 1
ATOM 728 C C . LYS A 1 93 ? -1.705 -2.540 13.098 1.00 83.62 93 LYS A C 1
ATOM 730 O O . LYS A 1 93 ? -2.445 -2.603 14.070 1.00 83.62 93 LYS A O 1
ATOM 735 N N . ILE A 1 94 ? -1.221 -1.390 12.632 1.00 81.00 94 ILE A N 1
ATOM 736 C CA . ILE A 1 94 ? -1.482 -0.086 13.259 1.00 81.00 94 ILE A CA 1
ATOM 737 C C . ILE A 1 94 ? -2.975 0.277 13.184 1.00 81.00 94 ILE A C 1
ATOM 739 O O . ILE A 1 94 ? -3.479 0.976 14.063 1.00 81.00 94 ILE A O 1
ATOM 743 N N . LEU A 1 95 ? -3.686 -0.207 12.160 1.00 71.25 95 LEU A N 1
ATOM 744 C CA . LEU A 1 95 ? -5.110 0.061 11.956 1.00 71.25 95 LEU A CA 1
ATOM 745 C C . LEU A 1 95 ? -6.045 -1.032 12.523 1.00 71.25 95 LEU A C 1
ATOM 747 O O . LEU A 1 95 ? -7.153 -0.696 12.935 1.00 71.25 95 LEU A O 1
ATOM 751 N N . LYS A 1 96 ? -5.612 -2.300 12.638 1.00 65.00 96 LYS A N 1
ATOM 752 C CA . LYS A 1 96 ? -6.395 -3.412 13.229 1.00 65.00 96 LYS A CA 1
ATOM 753 C C . LYS A 1 96 ? -6.639 -3.259 14.720 1.00 65.00 96 LYS A C 1
ATOM 755 O O . LYS A 1 96 ? -7.668 -3.723 15.197 1.00 65.00 96 LYS A O 1
ATOM 760 N N . ASP A 1 97 ? -5.759 -2.570 15.444 1.00 54.81 97 ASP A N 1
ATOM 761 C CA . ASP A 1 97 ? -5.919 -2.305 16.883 1.00 54.81 97 ASP A CA 1
ATOM 762 C C . ASP A 1 97 ? -7.144 -1.404 17.205 1.00 54.81 97 ASP A C 1
ATOM 764 O O . ASP A 1 97 ? -7.327 -0.974 18.346 1.00 54.81 97 ASP A O 1
ATOM 768 N N . ARG A 1 98 ? -7.995 -1.099 16.210 1.00 53.25 98 ARG A N 1
ATOM 769 C CA . ARG A 1 98 ? -9.200 -0.270 16.327 1.00 53.25 98 ARG A CA 1
ATOM 770 C C . ARG A 1 98 ? -10.485 -0.851 15.747 1.00 53.25 98 ARG A C 1
ATOM 772 O O . ARG A 1 98 ? -11.525 -0.228 15.955 1.00 53.25 98 ARG A O 1
ATOM 779 N N . GLU A 1 99 ? -10.464 -1.977 15.037 1.00 49.66 99 GLU A N 1
ATOM 780 C CA . GLU A 1 99 ? -11.728 -2.580 14.602 1.00 49.66 99 GLU A CA 1
ATOM 781 C C . GLU A 1 99 ? -12.449 -3.135 15.846 1.00 49.66 99 GLU A C 1
ATOM 783 O O . GLU A 1 99 ? -11.870 -3.963 16.558 1.00 49.66 99 GLU A O 1
ATOM 788 N N . PRO A 1 100 ? -13.663 -2.655 16.189 1.00 44.12 100 PRO A N 1
ATOM 789 C CA . PRO A 1 100 ? -14.425 -3.249 17.277 1.00 44.12 100 PRO A CA 1
ATOM 790 C C . PRO A 1 100 ? -14.697 -4.715 16.925 1.00 44.12 100 PRO A C 1
ATOM 792 O O . PRO A 1 100 ? -15.103 -5.020 15.804 1.00 44.12 100 PRO A O 1
ATOM 795 N N . SER A 1 101 ? -14.404 -5.599 17.880 1.00 41.84 101 SER A N 1
ATOM 796 C CA . SER A 1 101 ? -14.630 -7.048 17.780 1.00 41.84 101 SER A CA 1
ATOM 797 C C . SER A 1 101 ? -16.099 -7.390 17.569 1.00 41.84 101 SER A C 1
ATOM 799 O O . SER A 1 101 ? -16.950 -6.665 18.137 1.00 41.84 101 SER A O 1
#

Sequence (101 aa):
MKLEEREPGVLAFVDDSGRIWAQCAKSSPYADDYVIEGPLSGFICEEGTFTEASERSFRAWLGDRMLEDELFFVKSKEAALELAERIAEAAQKILKDREPS

Secondary structure (DSSP, 8-state):
-EEEEEETTEEEEE-TT--EEEEEEESSTT-S-EEEE-TTTTTT-STTS--HHHHHHHHHHHTTS--S-S-EEESSHHHHHHHHHHHHHHHHHHHHTTS--

pLDDT: mean 74.52, std 13.85, range [41.84, 92.81]

Organism: NCBI:txid655015

Foldseek 3Di:
DDWDDDDVQKIFDADPVRQTAKIWGAPDPPALKIKIQGCVNCSVPDPPLDDPVLVVVLVVVVPPPDPDDNIDIDNHPVVNVVVRVVRSVSSCVSRVVPDDD